Protein AF-A0A1W9L3E5-F1 (afdb_monomer_lite)

Radius of gyration: 16.89 Å; chains: 1; bounding box: 42×42×36 Å

pLDDT: mean 93.98, std 7.65, range [57.59, 98.75]

Sequence (96 aa):
MDGLKRVLQTKKDVSLHVGAGNSTTQDKMTVSGHQVFDFVGRTIEQYYPVVENLGQQGQFNPTIDNVQPTRSVYDVLDRNLLTTLPDNTVMSSSYG

Secondary structure (DSSP, 8-state):
--TTS----EEEEEEEE--TTS--EEEEEEEE--EEE-TTS-EEEEPPPEEE-TT-TTS------SSPPEEEEE-TTS-EEEEE-TT--EEE----

Foldseek 3Di:
DDPVPDDQWDKDWDFDQDDPPDRHTDTWIKIADHFDADPVGHTFWGADIDIGHPPCRPPDDPDGDPQGTWGFDADPVGHTAWTQHSVRDIDGDDDD

Structure (mmCIF, N/CA/C/O backbone):
data_AF-A0A1W9L3E5-F1
#
_entry.id   AF-A0A1W9L3E5-F1
#
loop_
_atom_site.group_PDB
_atom_site.id
_atom_site.type_symbol
_atom_site.label_atom_id
_atom_site.label_alt_id
_atom_site.label_comp_id
_atom_site.label_asym_id
_atom_site.label_entity_id
_atom_site.label_seq_id
_atom_site.pdbx_PDB_ins_code
_atom_site.Cartn_x
_atom_site.Cartn_y
_atom_site.Cartn_z
_atom_site.occupancy
_atom_site.B_iso_or_equiv
_atom_site.auth_seq_id
_atom_site.auth_comp_id
_atom_site.auth_asym_id
_atom_site.auth_atom_id
_atom_site.pdbx_PDB_model_num
ATOM 1 N N . MET A 1 1 ? -8.584 -10.965 4.294 1.00 84.62 1 MET A N 1
ATOM 2 C CA . MET A 1 1 ? -7.522 -11.491 3.410 1.00 84.62 1 MET A CA 1
ATOM 3 C C . MET A 1 1 ? -8.134 -11.800 2.054 1.00 84.62 1 MET A C 1
ATOM 5 O O . MET A 1 1 ? -9.343 -12.004 2.012 1.00 84.62 1 MET A O 1
ATOM 9 N N . ASP A 1 2 ? -7.347 -11.826 0.982 1.00 85.44 2 ASP A N 1
ATOM 10 C CA . ASP A 1 2 ? -7.801 -12.285 -0.339 1.00 85.44 2 ASP A CA 1
ATOM 11 C C . ASP A 1 2 ? -7.614 -13.805 -0.533 1.00 85.44 2 ASP A C 1
ATOM 13 O O . ASP A 1 2 ? -7.186 -14.512 0.385 1.00 85.44 2 ASP A O 1
ATOM 17 N N . GLY A 1 3 ? -7.917 -14.312 -1.735 1.00 88.50 3 GLY A N 1
ATOM 18 C CA . GLY A 1 3 ? -7.769 -15.731 -2.089 1.00 88.50 3 GLY A CA 1
ATOM 19 C C . GLY A 1 3 ? -6.325 -16.255 -2.088 1.00 88.50 3 GLY A C 1
ATOM 20 O O . GLY A 1 3 ? -6.121 -17.464 -2.035 1.00 88.50 3 GLY A O 1
ATOM 21 N N . LEU A 1 4 ? -5.328 -15.363 -2.083 1.00 89.94 4 LEU A N 1
ATOM 22 C CA . LEU A 1 4 ? -3.901 -15.682 -1.972 1.00 89.94 4 LEU A CA 1
ATOM 23 C C . LEU A 1 4 ? -3.368 -15.466 -0.545 1.00 89.94 4 LEU A C 1
ATOM 25 O O . LEU A 1 4 ? -2.160 -15.496 -0.322 1.00 89.94 4 LEU A O 1
ATOM 29 N N . LYS A 1 5 ? -4.262 -15.265 0.436 1.00 91.06 5 LYS A N 1
ATOM 30 C CA . LYS A 1 5 ? -3.949 -14.974 1.846 1.00 91.06 5 LYS A CA 1
ATOM 31 C C . LYS A 1 5 ? -3.180 -1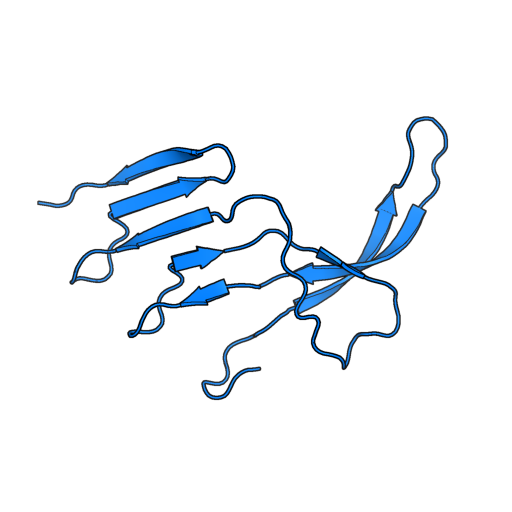3.667 2.065 1.00 91.06 5 LYS A C 1
ATOM 33 O O . LYS A 1 5 ? -2.547 -13.496 3.105 1.00 91.06 5 LYS A O 1
ATOM 38 N N . ARG A 1 6 ? -3.269 -12.713 1.141 1.00 91.44 6 ARG A N 1
ATOM 39 C CA . ARG A 1 6 ? -2.713 -11.368 1.324 1.00 91.44 6 ARG A CA 1
ATOM 40 C C . ARG A 1 6 ? -3.651 -10.522 2.181 1.00 91.44 6 ARG A C 1
ATOM 42 O O . ARG A 1 6 ? -4.877 -10.683 2.140 1.00 91.44 6 ARG A O 1
ATOM 49 N N . VAL A 1 7 ? -3.078 -9.609 2.961 1.00 92.12 7 VAL A N 1
ATOM 50 C CA . VAL A 1 7 ? -3.847 -8.604 3.709 1.00 92.12 7 VAL A CA 1
ATOM 51 C C . VAL A 1 7 ? -4.496 -7.649 2.712 1.00 92.12 7 VAL A C 1
ATOM 53 O O . VAL A 1 7 ? -3.800 -7.022 1.926 1.00 92.12 7 VAL A O 1
ATOM 56 N N . LEU A 1 8 ? -5.829 -7.561 2.745 1.00 92.50 8 LEU A N 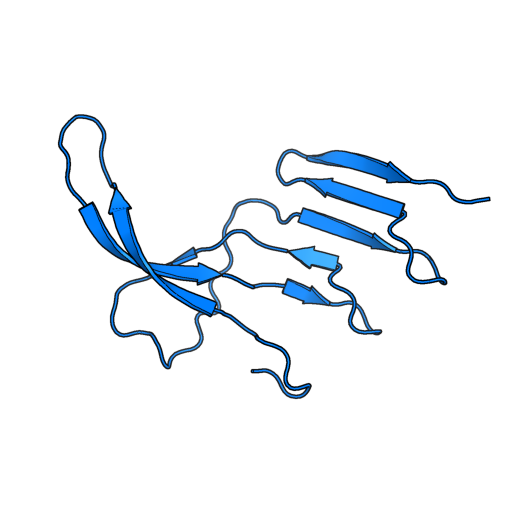1
ATOM 57 C CA . LEU A 1 8 ? -6.597 -6.647 1.887 1.00 92.50 8 LEU A CA 1
ATOM 58 C C . LEU A 1 8 ? -6.637 -5.226 2.453 1.00 92.50 8 LEU A C 1
ATOM 60 O O . LEU A 1 8 ? -6.549 -4.255 1.717 1.00 92.50 8 LEU A O 1
ATOM 64 N N . GLN A 1 9 ? -6.818 -5.122 3.767 1.00 96.62 9 GLN A N 1
ATOM 65 C CA . GLN A 1 9 ? -6.904 -3.859 4.485 1.00 96.62 9 GLN A CA 1
ATOM 66 C C . GLN A 1 9 ? -6.555 -4.091 5.955 1.00 96.62 9 GLN A C 1
ATOM 68 O O . GLN A 1 9 ? -6.863 -5.146 6.518 1.00 96.62 9 GLN A O 1
ATOM 73 N N . THR A 1 10 ? -5.962 -3.079 6.572 1.00 97.00 10 THR A N 1
ATOM 74 C CA . THR A 1 10 ? -5.754 -2.977 8.015 1.00 97.00 10 THR A CA 1
ATOM 75 C C . THR A 1 10 ? -6.579 -1.809 8.523 1.00 97.00 10 THR A C 1
ATOM 77 O O . THR A 1 10 ? -6.445 -0.692 8.016 1.00 97.00 10 THR A O 1
ATOM 80 N N . LYS A 1 11 ? -7.416 -2.067 9.530 1.00 97.75 11 LYS A N 1
ATOM 81 C CA . LYS A 1 11 ? -8.238 -1.052 10.190 1.00 97.75 11 LYS A CA 1
ATOM 82 C C . LYS A 1 11 ? -7.687 -0.765 11.575 1.00 97.75 11 LYS A C 1
ATOM 84 O O . LYS A 1 11 ? -7.384 -1.700 12.316 1.00 97.75 11 LYS A O 1
ATOM 89 N N . LYS A 1 12 ? -7.546 0.514 11.911 1.00 97.69 12 LYS A N 1
ATOM 90 C CA . LYS A 1 12 ? -7.062 0.946 13.222 1.00 97.69 12 LYS A CA 1
ATOM 91 C C . LYS A 1 12 ? -7.894 2.104 13.743 1.00 97.69 12 LYS A C 1
ATOM 93 O O . LYS A 1 12 ? -8.065 3.089 13.026 1.00 97.69 12 LYS A O 1
ATOM 98 N N . ASP A 1 13 ? -8.356 1.987 14.982 1.00 97.50 13 ASP A N 1
ATOM 99 C CA . ASP A 1 13 ? -9.021 3.072 15.702 1.00 97.50 13 ASP A CA 1
ATOM 100 C C . ASP A 1 13 ? -8.055 4.253 15.868 1.00 97.50 13 ASP A C 1
ATOM 102 O O . ASP A 1 13 ? -6.870 4.080 16.173 1.00 97.50 13 ASP A O 1
ATOM 106 N N . VAL A 1 14 ? -8.562 5.460 15.636 1.00 95.94 14 VAL A N 1
ATOM 107 C CA . VAL A 1 14 ? -7.816 6.714 15.729 1.00 95.94 14 VAL A CA 1
ATOM 108 C C . VAL A 1 14 ? -8.681 7.795 16.365 1.00 95.94 14 VAL A C 1
ATOM 110 O O . VAL A 1 14 ? -9.884 7.864 16.115 1.00 95.94 14 VAL A O 1
ATOM 113 N N . SER A 1 15 ? -8.050 8.697 17.112 1.00 94.88 15 SER A N 1
ATOM 114 C CA . SER A 1 15 ? -8.651 9.980 17.476 1.00 94.88 15 SER A CA 1
ATOM 115 C C . SER A 1 15 ? -8.237 11.015 16.431 1.00 94.88 15 SER A C 1
ATOM 117 O O . SER A 1 15 ? -7.106 11.502 16.421 1.00 94.88 15 SER A O 1
ATOM 119 N N . LEU A 1 16 ? -9.143 11.308 15.501 1.00 92.06 16 LEU A N 1
ATOM 120 C CA . LEU A 1 16 ? -8.917 12.209 14.377 1.00 92.06 16 LEU A CA 1
ATOM 121 C C . LEU A 1 16 ? -9.177 13.658 14.790 1.00 92.06 16 LEU A C 1
ATOM 123 O O . LEU A 1 16 ? -10.279 13.996 15.211 1.00 92.06 16 LEU A O 1
ATOM 127 N N . HIS A 1 17 ? -8.192 14.534 14.626 1.00 90.25 17 HIS A N 1
ATOM 128 C CA . HIS A 1 17 ? -8.377 15.970 14.819 1.00 90.25 17 HIS A CA 1
ATOM 129 C C . HIS A 1 17 ? -9.126 16.588 13.628 1.00 90.25 17 HIS A C 1
ATOM 131 O O . HIS A 1 17 ? -8.732 16.370 12.484 1.00 90.25 17 HIS A O 1
ATOM 137 N N . VAL A 1 18 ? -10.194 17.354 13.883 1.00 83.25 18 VAL A N 1
ATOM 138 C CA . VAL A 1 18 ? -11.124 17.813 12.828 1.00 83.25 18 VAL A CA 1
ATOM 139 C C . VAL A 1 18 ? -11.308 19.335 12.720 1.00 83.25 18 VAL A C 1
ATOM 141 O O . VAL A 1 18 ? -12.195 19.774 11.991 1.00 83.25 18 VAL A O 1
ATOM 144 N N . GLY A 1 19 ? -10.502 20.177 13.382 1.00 76.81 19 GLY A N 1
ATOM 145 C CA . GLY A 1 19 ? -10.694 21.627 13.245 1.00 76.81 19 GLY A CA 1
ATOM 146 C C . GLY A 1 19 ? -9.588 22.523 13.792 1.00 76.81 19 GLY A C 1
ATOM 147 O O . GLY A 1 19 ? -9.056 22.297 14.873 1.00 76.81 19 GLY A O 1
ATOM 148 N N . ALA A 1 20 ? -9.303 23.609 13.071 1.00 69.94 20 ALA A N 1
ATOM 149 C CA . ALA A 1 20 ? -8.409 24.658 13.544 1.00 69.94 20 ALA A CA 1
ATOM 150 C C . ALA A 1 20 ? -9.082 25.499 14.645 1.00 69.94 20 ALA A C 1
ATOM 152 O O . ALA A 1 20 ? -10.207 25.967 14.486 1.00 69.94 20 ALA A O 1
ATOM 153 N N . GLY A 1 21 ? -8.372 25.718 15.754 1.00 61.00 21 GLY A N 1
ATOM 154 C CA . GLY A 1 21 ? -8.765 26.666 16.804 1.00 61.00 21 GLY A CA 1
ATOM 155 C C . GLY A 1 21 ? -9.600 26.103 17.959 1.00 61.00 21 GLY A C 1
ATOM 156 O O . GLY A 1 21 ? -9.761 26.799 18.954 1.00 61.00 21 GLY A O 1
ATOM 157 N N . ASN A 1 22 ? -10.076 24.856 17.896 1.00 57.59 22 ASN A N 1
ATOM 158 C CA . ASN A 1 22 ? -10.643 24.173 19.063 1.00 57.59 22 ASN A CA 1
ATOM 159 C C . ASN A 1 22 ? -10.405 22.664 18.964 1.00 57.59 22 ASN A C 1
ATOM 161 O O . ASN A 1 22 ? -10.841 22.035 18.001 1.00 57.59 22 ASN A O 1
ATOM 165 N N . SER A 1 23 ? -9.712 22.120 19.969 1.00 65.25 23 SER A N 1
ATOM 166 C CA . SER A 1 23 ? -9.150 20.766 20.132 1.00 65.25 23 SER A CA 1
ATOM 167 C C . SER A 1 23 ? -10.170 19.617 20.100 1.00 65.25 23 SER A C 1
ATOM 169 O O . SER A 1 23 ? -10.186 18.755 20.972 1.00 65.25 23 SER A O 1
ATOM 171 N N . THR A 1 24 ? -11.051 19.601 19.109 1.00 78.50 24 THR A N 1
ATOM 172 C CA . THR A 1 24 ? -12.061 18.564 18.936 1.00 78.50 24 THR A CA 1
ATOM 173 C C . THR A 1 24 ? -11.462 17.401 18.158 1.00 78.50 24 THR A C 1
ATOM 175 O O . THR A 1 24 ? -10.923 17.555 17.057 1.00 78.50 24 THR A O 1
ATOM 178 N N . THR A 1 25 ? -11.519 16.228 18.777 1.00 87.75 25 THR A N 1
ATOM 179 C CA . THR A 1 25 ? -11.162 14.949 18.172 1.00 87.75 25 THR A CA 1
ATOM 180 C C . THR A 1 25 ? -12.423 14.133 17.931 1.00 87.75 25 THR A C 1
ATOM 182 O O . THR A 1 25 ? -13.382 14.211 18.697 1.00 87.75 25 THR A O 1
ATOM 185 N N . GLN A 1 26 ? -12.424 13.342 16.867 1.00 91.94 26 GLN A N 1
ATOM 186 C CA . GLN A 1 26 ? -13.451 12.351 16.587 1.00 91.94 26 GLN A CA 1
ATOM 187 C C . GLN A 1 26 ? -12.832 10.965 16.633 1.00 91.94 26 GLN A C 1
ATOM 189 O O . GLN A 1 26 ? -11.832 10.721 15.959 1.00 91.94 26 GLN A O 1
ATOM 194 N N . ASP A 1 27 ? -13.457 10.048 17.362 1.00 95.25 27 ASP A N 1
ATOM 195 C CA . ASP A 1 27 ? -13.049 8.651 17.313 1.00 95.25 27 ASP A CA 1
ATOM 196 C C . ASP A 1 27 ? -13.570 8.017 16.019 1.00 95.25 27 ASP A C 1
ATOM 198 O O . ASP A 1 27 ? -14.769 8.018 15.714 1.00 95.25 27 ASP A O 1
ATOM 202 N N . LYS A 1 28 ? -12.628 7.536 15.213 1.00 96.56 28 LYS A N 1
ATOM 203 C CA . LYS A 1 28 ? -12.830 6.981 13.872 1.00 96.56 28 LYS A CA 1
ATOM 204 C C . LYS A 1 28 ? -11.952 5.749 13.697 1.00 96.56 28 LYS A C 1
ATOM 206 O O . LYS A 1 28 ? -11.167 5.407 14.573 1.00 96.56 28 LYS A O 1
ATOM 211 N N . MET A 1 29 ? -12.040 5.114 12.535 1.00 98.06 29 MET A N 1
ATOM 212 C CA . MET A 1 29 ? -11.024 4.169 12.084 1.00 98.06 29 MET A CA 1
ATOM 213 C C . MET A 1 29 ? -10.326 4.697 10.839 1.00 98.06 29 MET A C 1
ATOM 215 O O . MET A 1 29 ? -10.948 5.319 9.980 1.00 98.06 29 MET A O 1
ATOM 219 N N . THR A 1 30 ? -9.036 4.404 10.731 1.00 97.56 30 THR A N 1
ATOM 220 C CA . THR A 1 30 ? -8.287 4.504 9.475 1.00 97.56 30 THR A CA 1
ATOM 221 C C . THR A 1 30 ? -8.251 3.143 8.807 1.00 97.56 30 THR A C 1
ATOM 223 O O . THR A 1 30 ? -7.945 2.142 9.456 1.00 97.56 30 THR A O 1
ATOM 226 N N . VAL A 1 31 ? -8.551 3.108 7.514 1.00 98.25 31 VAL A N 1
ATOM 227 C CA . VAL A 1 31 ? -8.445 1.927 6.658 1.00 98.25 31 VAL A CA 1
ATOM 228 C C . VAL A 1 31 ? -7.242 2.125 5.750 1.00 98.25 31 VAL A C 1
ATOM 230 O O . VAL A 1 31 ? -7.210 3.060 4.958 1.00 98.25 31 VAL A O 1
ATOM 233 N N . SER A 1 32 ? -6.243 1.259 5.867 1.00 97.50 32 SER A N 1
ATOM 234 C CA . SER A 1 32 ? -5.006 1.322 5.081 1.00 97.50 32 SER A CA 1
ATOM 235 C C . SER A 1 32 ? -4.719 -0.003 4.383 1.00 97.50 32 SER A C 1
ATOM 237 O O . SER A 1 32 ? -5.294 -1.035 4.727 1.00 97.50 32 SER A O 1
ATOM 239 N N . GLY A 1 33 ? -3.795 0.017 3.422 1.00 95.88 33 GLY A N 1
ATOM 240 C CA . GLY A 1 33 ? -3.303 -1.191 2.757 1.00 95.88 33 GLY A CA 1
ATOM 241 C C . GLY A 1 33 ? -3.920 -1.479 1.391 1.00 95.88 33 GLY A C 1
ATOM 242 O O . GLY A 1 33 ? -3.561 -2.500 0.809 1.00 95.88 33 GLY A O 1
ATOM 243 N N . HIS A 1 34 ? -4.767 -0.588 0.859 1.00 96.75 34 HIS A N 1
ATOM 244 C CA . HIS A 1 34 ? -5.287 -0.717 -0.501 1.00 96.75 34 HIS A CA 1
ATOM 245 C C . HIS A 1 34 ? -4.136 -0.661 -1.514 1.00 96.75 34 HIS A C 1
ATOM 247 O O . HIS A 1 34 ? -3.420 0.340 -1.622 1.00 96.75 34 HIS A O 1
ATOM 253 N N . GLN A 1 35 ? -3.944 -1.770 -2.222 1.00 96.94 35 GLN A N 1
ATOM 254 C CA . GLN A 1 35 ? -2.835 -2.000 -3.137 1.00 96.94 35 GLN A CA 1
ATOM 255 C C . GLN A 1 35 ? -3.334 -2.701 -4.394 1.00 96.94 35 GLN A C 1
ATOM 257 O O . GLN A 1 35 ? -4.183 -3.591 -4.317 1.00 96.94 35 GLN A O 1
ATOM 262 N N . VAL A 1 36 ? -2.767 -2.328 -5.537 1.00 96.44 36 VAL A N 1
ATOM 263 C CA . VAL A 1 36 ? -2.966 -3.029 -6.809 1.00 96.44 36 VAL A CA 1
ATOM 264 C C . VAL A 1 36 ? -1.697 -3.799 -7.123 1.00 96.44 36 VAL A C 1
ATOM 266 O O . VAL A 1 36 ? -0.590 -3.289 -6.941 1.00 96.44 36 VAL A O 1
ATOM 269 N N . PHE A 1 37 ? -1.867 -5.034 -7.585 1.00 95.81 37 PHE A N 1
ATOM 270 C CA . PHE A 1 37 ? -0.770 -5.938 -7.896 1.00 95.81 37 PHE A CA 1
ATOM 271 C C . PHE A 1 37 ? -0.730 -6.249 -9.390 1.00 95.81 37 PHE A C 1
ATOM 273 O O . PHE A 1 37 ? -1.781 -6.354 -10.024 1.00 95.81 37 PHE A O 1
ATOM 280 N N . ASP A 1 38 ? 0.465 -6.445 -9.937 1.00 95.25 38 ASP A N 1
ATOM 281 C CA . ASP A 1 38 ? 0.618 -7.019 -11.271 1.00 95.25 38 ASP A CA 1
ATOM 282 C C . ASP A 1 38 ? 0.373 -8.542 -11.283 1.00 95.25 38 ASP A C 1
ATOM 284 O O . ASP A 1 38 ? 0.072 -9.168 -10.262 1.00 95.25 38 ASP A O 1
ATOM 288 N N . PHE A 1 39 ? 0.497 -9.154 -12.464 1.00 91.56 39 PHE A N 1
ATOM 289 C CA . PHE A 1 39 ? 0.199 -10.573 -12.677 1.00 91.56 39 PHE A CA 1
ATOM 290 C C . PHE A 1 39 ? 1.127 -11.539 -11.919 1.00 91.56 39 PHE A C 1
ATOM 292 O O . PHE A 1 39 ? 0.742 -12.688 -11.712 1.00 91.56 39 PHE A O 1
ATOM 299 N N . VAL A 1 40 ? 2.319 -11.096 -11.497 1.00 92.94 40 VAL A N 1
ATOM 300 C CA . VAL A 1 40 ? 3.243 -11.891 -10.664 1.00 92.94 40 VAL A CA 1
ATOM 301 C C . VAL A 1 40 ? 3.139 -11.554 -9.175 1.00 92.94 40 VAL A C 1
ATOM 303 O O . VAL A 1 40 ? 3.811 -12.177 -8.358 1.00 92.94 40 VAL A O 1
ATOM 306 N N . GLY A 1 41 ? 2.256 -10.625 -8.795 1.00 93.56 41 GLY A N 1
ATOM 307 C CA . GLY A 1 41 ? 1.936 -10.325 -7.402 1.00 93.56 41 GLY A CA 1
ATOM 308 C C . GLY A 1 41 ? 2.743 -9.186 -6.782 1.00 93.56 41 GLY A C 1
ATOM 309 O O . GLY A 1 41 ? 2.743 -9.065 -5.557 1.00 93.56 41 GLY A O 1
ATOM 310 N N . ARG A 1 42 ? 3.397 -8.341 -7.585 1.00 96.44 42 ARG A N 1
ATOM 311 C CA . ARG A 1 42 ? 4.137 -7.159 -7.108 1.00 96.44 42 ARG A CA 1
ATOM 312 C C . ARG A 1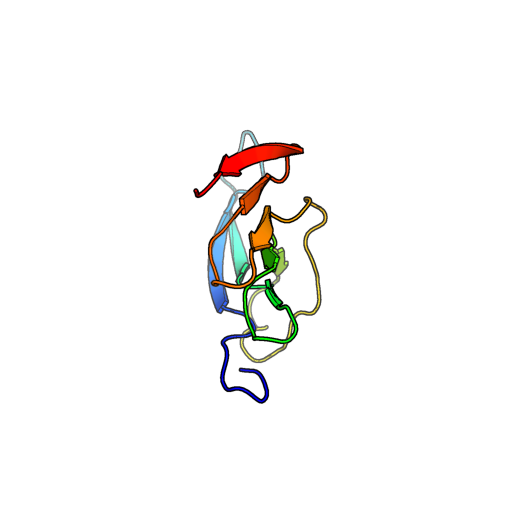 42 ? 3.219 -5.957 -6.992 1.00 96.44 42 ARG A C 1
ATOM 314 O O . ARG A 1 42 ? 2.366 -5.764 -7.854 1.00 96.44 42 ARG A O 1
ATOM 321 N N . THR A 1 43 ? 3.399 -5.136 -5.962 1.00 96.94 43 THR A N 1
ATOM 322 C CA . THR A 1 43 ? 2.601 -3.919 -5.759 1.00 96.94 43 THR A CA 1
ATOM 323 C C . THR A 1 43 ? 2.969 -2.859 -6.794 1.00 96.94 43 THR A C 1
ATOM 325 O O . THR A 1 43 ? 4.074 -2.327 -6.765 1.00 96.94 43 THR A O 1
ATOM 328 N N . ILE A 1 44 ? 2.035 -2.518 -7.678 1.00 98.25 44 ILE A N 1
ATOM 329 C CA . ILE A 1 44 ? 2.209 -1.472 -8.697 1.00 98.25 44 ILE A CA 1
ATOM 330 C C . ILE A 1 44 ? 1.541 -0.154 -8.314 1.00 98.25 44 ILE A C 1
ATOM 332 O O . ILE A 1 44 ? 1.953 0.892 -8.809 1.00 98.25 44 ILE A O 1
ATOM 336 N N . GLU A 1 45 ? 0.565 -0.181 -7.403 1.00 98.31 45 GLU A N 1
ATOM 337 C CA . GLU A 1 45 ? -0.062 1.021 -6.848 1.00 98.31 45 GLU A CA 1
ATOM 338 C C . GLU A 1 45 ? -0.314 0.850 -5.350 1.00 98.31 45 GLU A C 1
ATOM 340 O O . GLU A 1 45 ? -0.809 -0.191 -4.911 1.00 98.31 45 GLU A O 1
ATOM 345 N N . GLN A 1 46 ? -0.002 1.882 -4.568 1.00 98.12 46 GLN A N 1
ATOM 346 C CA . GLN A 1 46 ? -0.271 1.947 -3.135 1.00 98.12 46 GLN A CA 1
ATOM 347 C C . GLN A 1 46 ? -0.998 3.250 -2.800 1.00 98.12 46 GLN A C 1
ATOM 349 O O . GLN A 1 46 ? -0.495 4.343 -3.063 1.00 98.12 46 GLN A O 1
ATOM 354 N N . TYR A 1 47 ? -2.188 3.121 -2.218 1.00 98.25 47 TYR A N 1
ATOM 355 C CA . TYR A 1 47 ? -3.090 4.244 -1.976 1.00 98.25 47 TYR A CA 1
ATOM 356 C C . TYR A 1 47 ? -2.985 4.791 -0.556 1.00 98.25 47 TYR A C 1
ATOM 358 O O . TYR A 1 47 ? -2.575 4.097 0.381 1.00 98.25 47 TYR A O 1
ATOM 366 N N . TYR A 1 48 ? -3.414 6.043 -0.406 1.00 97.75 48 TYR A N 1
ATOM 367 C CA . TYR A 1 48 ? -3.559 6.683 0.893 1.00 97.75 48 TYR A CA 1
ATOM 368 C C . TYR A 1 48 ? -4.660 6.001 1.719 1.00 97.75 48 TYR A C 1
ATOM 370 O O . TYR A 1 48 ? -5.605 5.441 1.155 1.00 97.75 48 TYR A O 1
ATOM 378 N N . PRO A 1 49 ? -4.551 6.020 3.060 1.00 97.62 49 PRO A N 1
ATOM 379 C CA . PRO A 1 49 ? -5.615 5.532 3.920 1.00 97.62 49 PRO A CA 1
ATOM 380 C C . PRO A 1 49 ? -6.889 6.369 3.784 1.00 97.62 49 PRO A C 1
ATOM 382 O O . PRO A 1 49 ? -6.811 7.587 3.648 1.00 97.62 49 PRO A O 1
ATOM 385 N N . VAL A 1 50 ? -8.048 5.734 3.948 1.00 97.88 50 VAL A N 1
ATOM 386 C CA . VAL A 1 50 ? -9.337 6.426 4.115 1.00 97.88 50 VAL A CA 1
ATOM 387 C C . VAL A 1 50 ? -9.779 6.392 5.576 1.00 97.88 50 VAL A C 1
ATOM 389 O O . VAL A 1 50 ? -9.338 5.548 6.360 1.00 97.88 50 VAL A O 1
ATOM 392 N N . VAL A 1 51 ? -10.670 7.304 5.956 1.00 96.94 51 VAL A N 1
ATOM 393 C CA . VAL A 1 51 ? -11.292 7.331 7.286 1.00 96.94 51 VAL A CA 1
ATOM 394 C C . VAL A 1 51 ? -12.716 6.792 7.196 1.00 96.94 51 VAL A C 1
ATOM 396 O O . VAL A 1 51 ? -13.458 7.124 6.275 1.00 96.94 51 VAL A O 1
ATOM 399 N N . GLU A 1 52 ? -13.129 6.005 8.184 1.00 97.44 52 GLU A N 1
ATOM 400 C CA . GLU A 1 52 ? -14.511 5.548 8.339 1.00 97.44 52 GLU A CA 1
ATOM 401 C C . GLU A 1 52 ? -14.977 5.616 9.804 1.00 97.44 52 GLU A C 1
ATOM 403 O O . GLU A 1 52 ? -14.196 5.851 10.729 1.00 97.44 52 GLU A O 1
ATOM 408 N N . ASN A 1 53 ? -16.277 5.426 10.029 1.00 97.25 53 ASN A N 1
ATOM 409 C CA . ASN A 1 53 ? -16.846 5.380 11.377 1.00 97.25 53 ASN A CA 1
ATOM 410 C C . ASN A 1 53 ? -16.433 4.100 12.122 1.00 97.25 53 ASN A C 1
ATOM 412 O O . ASN A 1 53 ? -16.237 3.057 11.502 1.00 97.25 53 ASN A O 1
ATOM 416 N N . LEU A 1 54 ? -16.378 4.167 13.457 1.00 97.06 54 LEU A N 1
ATOM 417 C CA . LEU A 1 54 ? -16.222 2.989 14.318 1.00 97.06 54 LEU A CA 1
ATOM 418 C C . LEU A 1 54 ? -17.314 1.932 14.052 1.00 97.06 54 LEU A C 1
ATOM 420 O O . LEU A 1 54 ? -18.393 2.236 13.540 1.00 97.06 54 LEU A O 1
ATOM 424 N N . GLY A 1 55 ? -17.039 0.683 14.436 1.00 96.56 55 GLY A N 1
ATOM 425 C CA . GLY A 1 55 ? -17.998 -0.427 14.329 1.00 96.56 55 GLY A CA 1
ATOM 426 C C . GLY A 1 55 ? -18.011 -1.137 12.970 1.00 96.56 55 GLY A C 1
ATOM 427 O O . GLY A 1 55 ? -18.847 -2.007 12.742 1.00 96.56 55 GLY A O 1
ATOM 428 N N . GLN A 1 56 ? -17.091 -0.788 12.065 1.00 97.19 56 GLN A N 1
ATOM 429 C CA . GLN A 1 56 ? -16.960 -1.387 10.727 1.00 97.19 56 GLN A CA 1
ATOM 430 C C . GLN A 1 56 ? -15.807 -2.407 10.626 1.00 97.19 56 GLN A C 1
ATOM 432 O O . GLN A 1 56 ? -15.364 -2.729 9.523 1.00 97.19 56 GLN A O 1
ATOM 437 N N . GLN A 1 57 ? -15.286 -2.924 11.748 1.00 94.31 57 GLN A N 1
ATOM 438 C CA . GLN A 1 57 ? -14.059 -3.743 11.777 1.00 94.31 57 GLN A CA 1
ATOM 439 C C . GLN A 1 57 ? -14.158 -5.002 10.898 1.00 94.31 57 GLN A C 1
ATOM 441 O O . GLN A 1 57 ? -13.191 -5.371 10.236 1.00 94.31 57 GLN A O 1
ATOM 446 N N . GLY A 1 58 ? -15.331 -5.642 10.870 1.00 93.75 58 GLY A N 1
ATOM 447 C CA . GLY A 1 58 ? -15.582 -6.866 10.100 1.00 93.75 58 GLY A CA 1
ATOM 448 C C . GLY A 1 58 ? -16.000 -6.644 8.644 1.00 93.75 58 GLY A C 1
ATOM 449 O O . GLY A 1 58 ? -16.128 -7.619 7.909 1.00 93.75 58 GLY A O 1
ATOM 450 N N . GLN A 1 59 ? -16.225 -5.396 8.223 1.00 96.50 59 GLN A N 1
ATOM 451 C CA . GLN A 1 59 ? -16.749 -5.085 6.893 1.00 96.50 59 GLN A CA 1
ATOM 452 C C . GLN A 1 59 ? -15.645 -4.632 5.942 1.00 96.50 59 GLN A C 1
ATOM 454 O O . GLN A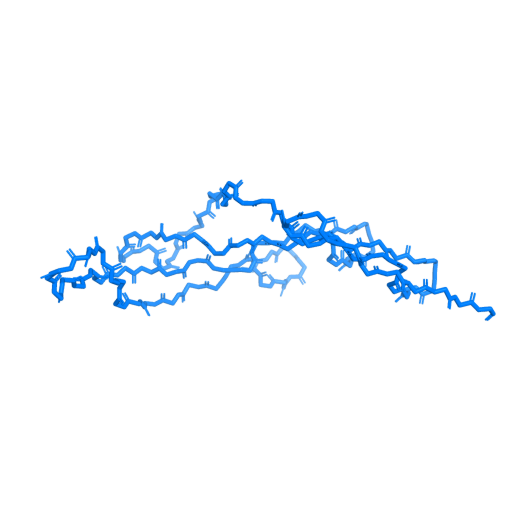 1 59 ? -14.752 -3.860 6.303 1.00 96.50 59 GLN A O 1
ATOM 459 N N . PHE A 1 60 ? -15.694 -5.102 4.699 1.00 96.25 60 PHE A N 1
ATOM 460 C CA . PHE A 1 60 ? -14.794 -4.599 3.669 1.00 96.25 60 PHE A CA 1
ATOM 461 C C . PHE A 1 60 ? -15.168 -3.165 3.287 1.00 96.25 60 PHE A C 1
ATOM 463 O O . PHE A 1 60 ? -16.340 -2.893 3.039 1.00 96.25 60 PHE A O 1
ATOM 470 N N . ASN A 1 61 ? -14.190 -2.255 3.254 1.00 97.44 61 ASN A N 1
ATOM 471 C CA . ASN A 1 61 ? -14.406 -0.896 2.772 1.00 97.44 61 ASN A CA 1
ATOM 472 C C . ASN A 1 61 ? -13.786 -0.764 1.367 1.00 97.44 61 ASN A C 1
ATOM 474 O O . ASN A 1 61 ? -12.562 -0.784 1.256 1.00 97.44 61 ASN A O 1
ATOM 478 N N . PRO A 1 62 ? -14.598 -0.654 0.297 1.00 96.06 62 PRO A N 1
ATOM 479 C CA . PRO A 1 62 ? -14.099 -0.536 -1.073 1.00 96.06 62 PRO A CA 1
ATOM 480 C C . PRO A 1 62 ? -13.709 0.900 -1.457 1.00 96.06 62 PRO A C 1
ATOM 482 O O . PRO A 1 62 ? -13.369 1.145 -2.611 1.00 96.06 62 PRO A O 1
ATOM 485 N N . THR A 1 63 ? -13.819 1.863 -0.538 1.00 97.31 63 THR A N 1
ATOM 486 C CA . THR A 1 63 ? -13.525 3.272 -0.818 1.00 97.31 63 THR A CA 1
ATOM 487 C C . THR A 1 63 ? -12.033 3.456 -1.044 1.00 97.31 63 THR A C 1
ATOM 489 O O . THR A 1 63 ? -11.212 3.009 -0.244 1.00 97.31 63 THR A O 1
ATOM 492 N N . ILE A 1 64 ? -11.699 4.158 -2.119 1.00 95.94 64 ILE A N 1
ATOM 493 C CA . ILE A 1 64 ? -10.334 4.528 -2.477 1.00 95.94 64 ILE A CA 1
ATOM 494 C C . ILE A 1 64 ? -10.185 6.030 -2.234 1.00 95.94 64 ILE A C 1
ATOM 496 O O . ILE A 1 64 ? -11.091 6.799 -2.561 1.00 95.94 64 ILE A O 1
ATOM 500 N N . ASP A 1 65 ? -9.069 6.437 -1.631 1.00 97.12 65 ASP A N 1
ATOM 501 C CA . ASP A 1 65 ? -8.765 7.854 -1.443 1.00 97.12 65 ASP A CA 1
ATOM 502 C C . ASP A 1 65 ? -8.563 8.560 -2.798 1.00 97.12 65 ASP A C 1
ATOM 504 O O . ASP A 1 65 ? -8.091 7.962 -3.764 1.00 97.12 65 ASP A O 1
ATOM 508 N N . ASN A 1 66 ? -8.928 9.839 -2.876 1.00 96.44 66 ASN A N 1
ATOM 509 C CA . ASN A 1 66 ? -8.843 10.609 -4.119 1.00 96.44 66 ASN A CA 1
ATOM 510 C C . ASN A 1 66 ? -7.432 11.154 -4.405 1.00 96.44 66 ASN A C 1
ATOM 512 O O . ASN A 1 66 ? -7.184 11.661 -5.502 1.00 96.44 66 ASN A O 1
ATOM 516 N N . VAL A 1 67 ? -6.508 11.088 -3.443 1.00 98.00 67 VAL A N 1
ATOM 517 C CA . VAL A 1 67 ? -5.089 11.379 -3.662 1.00 98.00 67 VAL A CA 1
ATOM 518 C C . VAL A 1 67 ? -4.499 10.305 -4.574 1.00 98.00 67 VAL A C 1
ATOM 520 O O . VAL A 1 67 ? -4.749 9.112 -4.406 1.00 98.00 67 VAL A O 1
ATOM 523 N N . GLN A 1 68 ? -3.699 10.731 -5.557 1.00 97.62 68 GLN A N 1
ATOM 524 C CA . GLN A 1 68 ? -3.036 9.798 -6.467 1.00 97.62 68 GLN A CA 1
ATOM 525 C C . GLN A 1 68 ? -2.191 8.775 -5.685 1.00 97.62 68 GLN A C 1
ATOM 527 O O . GLN A 1 68 ? -1.528 9.153 -4.717 1.00 97.62 68 GLN A O 1
ATOM 532 N N . PRO A 1 69 ? -2.165 7.496 -6.093 1.00 98.31 69 PRO A N 1
ATOM 533 C CA . PRO A 1 69 ? -1.344 6.502 -5.421 1.00 98.31 69 PRO A CA 1
ATOM 534 C C . PRO A 1 69 ? 0.143 6.717 -5.713 1.00 98.31 69 PRO A C 1
ATOM 536 O O . PRO A 1 69 ? 0.519 7.274 -6.749 1.00 98.31 69 PRO A O 1
ATOM 539 N N . THR A 1 70 ? 0.994 6.168 -4.848 1.00 98.69 70 THR A N 1
ATOM 540 C CA . THR A 1 70 ? 2.384 5.886 -5.216 1.00 98.69 70 THR A CA 1
ATOM 541 C C . THR A 1 70 ? 2.391 4.745 -6.228 1.00 98.69 70 THR A C 1
ATOM 543 O O . THR A 1 70 ? 1.801 3.695 -5.962 1.00 98.69 70 THR A O 1
ATOM 546 N N . ARG A 1 71 ? 3.049 4.933 -7.374 1.00 98.75 71 ARG A N 1
ATOM 547 C CA . ARG A 1 71 ? 3.119 3.934 -8.452 1.00 98.75 71 ARG A CA 1
ATOM 548 C C . ARG A 1 71 ? 4.537 3.418 -8.625 1.00 98.75 71 ARG A C 1
ATOM 550 O O . ARG A 1 71 ? 5.471 4.215 -8.591 1.00 98.75 71 ARG A O 1
ATOM 557 N N . SER A 1 72 ? 4.675 2.117 -8.859 1.00 98.56 72 SER A N 1
ATOM 558 C CA . SER A 1 72 ? 5.966 1.446 -9.046 1.00 98.56 72 SER A CA 1
ATOM 559 C C . SER A 1 72 ? 5.999 0.669 -10.359 1.00 98.56 72 SER A C 1
ATOM 561 O O . SER A 1 72 ? 5.046 -0.031 -10.703 1.00 98.56 72 SER A O 1
ATOM 563 N N . VAL A 1 73 ? 7.111 0.774 -11.086 1.00 98.19 73 VAL A N 1
ATOM 564 C CA . VAL A 1 73 ? 7.379 0.017 -12.317 1.00 98.19 73 VAL A CA 1
ATOM 565 C C . VAL A 1 73 ? 8.615 -0.835 -12.103 1.00 98.19 73 VAL A C 1
ATOM 567 O O . VAL A 1 73 ? 9.640 -0.339 -11.639 1.00 98.19 73 VAL A O 1
ATOM 570 N N . TYR A 1 74 ? 8.531 -2.101 -12.495 1.00 98.06 74 TYR A N 1
ATOM 571 C CA . TYR A 1 74 ? 9.588 -3.082 -12.292 1.00 98.06 74 TYR A CA 1
ATOM 572 C C . TYR A 1 74 ? 10.094 -3.643 -13.617 1.00 98.06 74 TYR A C 1
ATOM 574 O O . TYR A 1 74 ? 9.343 -3.739 -14.591 1.00 98.06 74 TYR A O 1
ATOM 582 N N . ASP A 1 75 ? 11.352 -4.068 -13.636 1.00 95.69 75 ASP A N 1
ATOM 583 C CA . ASP A 1 75 ? 11.905 -4.847 -14.738 1.00 95.69 75 ASP A CA 1
ATOM 584 C C . ASP A 1 75 ? 11.554 -6.347 -14.633 1.00 95.69 75 ASP A C 1
ATOM 586 O O . ASP A 1 75 ? 10.817 -6.801 -13.747 1.00 95.69 75 ASP A O 1
ATOM 590 N N . VAL A 1 76 ? 12.082 -7.128 -15.580 1.00 94.62 76 VAL A N 1
ATOM 591 C CA . VAL A 1 76 ? 11.891 -8.586 -15.659 1.00 94.62 76 VAL A CA 1
ATOM 592 C C . VAL A 1 76 ? 12.605 -9.362 -14.548 1.00 94.62 76 VAL A C 1
ATOM 594 O O . VAL A 1 76 ? 12.302 -10.533 -14.345 1.00 94.62 76 VAL A O 1
ATOM 597 N N . LEU A 1 77 ? 13.545 -8.728 -13.841 1.00 95.69 77 LEU A N 1
ATOM 598 C CA . LEU A 1 77 ? 14.301 -9.305 -12.727 1.00 95.69 77 LEU A CA 1
ATOM 599 C C . LEU A 1 77 ? 13.750 -8.870 -11.364 1.00 95.69 77 LEU A C 1
ATOM 601 O O . LEU A 1 77 ? 14.412 -9.075 -10.351 1.00 95.69 77 LEU A O 1
ATOM 605 N N . ASP A 1 78 ? 12.555 -8.278 -11.339 1.00 95.56 78 ASP A N 1
ATOM 606 C CA . ASP A 1 78 ? 11.902 -7.797 -10.122 1.00 95.56 78 ASP A CA 1
ATOM 607 C C . ASP A 1 78 ? 12.618 -6.630 -9.420 1.00 95.56 78 ASP A C 1
ATOM 609 O O . ASP A 1 78 ? 12.606 -6.480 -8.198 1.00 95.56 78 ASP A O 1
ATOM 613 N N . ARG A 1 79 ? 13.256 -5.755 -10.200 1.00 96.81 79 ARG A N 1
ATOM 614 C CA . ARG A 1 79 ? 13.897 -4.543 -9.680 1.00 96.81 79 ARG A CA 1
ATOM 615 C C . ARG A 1 79 ? 13.062 -3.320 -10.022 1.00 96.81 79 ARG A C 1
ATOM 617 O O . ARG A 1 79 ? 12.601 -3.177 -11.153 1.00 96.81 79 ARG A O 1
ATOM 624 N N . ASN A 1 80 ? 12.884 -2.427 -9.052 1.00 97.25 80 ASN A N 1
ATOM 625 C CA . ASN A 1 80 ? 12.146 -1.180 -9.239 1.00 97.25 80 ASN A CA 1
ATOM 626 C C . ASN A 1 80 ? 12.927 -0.224 -10.156 1.00 97.25 80 ASN A C 1
ATOM 628 O O . ASN A 1 80 ? 14.033 0.191 -9.822 1.00 97.25 80 ASN A O 1
ATOM 632 N N . LEU A 1 81 ? 12.343 0.137 -11.294 1.00 98.00 81 LEU A N 1
ATOM 633 C CA . LEU A 1 81 ? 12.899 1.087 -12.260 1.00 98.00 81 LEU A CA 1
ATOM 634 C C . LEU A 1 81 ? 12.408 2.513 -12.016 1.00 98.00 81 LEU A C 1
ATOM 636 O O . LEU A 1 81 ? 13.153 3.4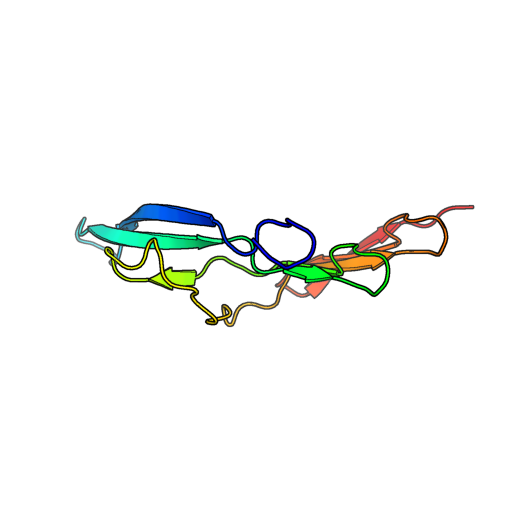70 -12.227 1.00 98.00 81 LEU A O 1
ATOM 640 N N . LEU A 1 82 ? 11.145 2.654 -11.612 1.00 98.19 82 LEU A N 1
ATOM 641 C CA . LEU A 1 82 ? 10.466 3.938 -11.511 1.00 98.19 82 LEU A CA 1
ATOM 642 C C . LEU A 1 82 ? 9.505 3.930 -10.330 1.00 98.19 8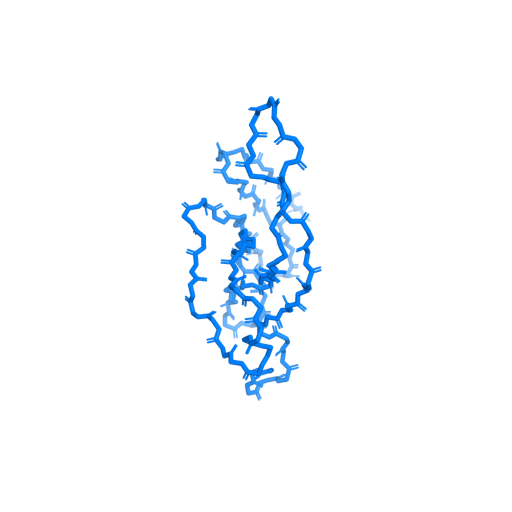2 LEU A C 1
ATOM 644 O O . LEU A 1 82 ? 8.657 3.048 -10.237 1.00 98.19 82 LEU A O 1
ATOM 648 N N . THR A 1 83 ? 9.585 4.955 -9.490 1.00 98.56 83 THR A N 1
ATOM 649 C CA . THR A 1 83 ? 8.564 5.256 -8.488 1.00 98.56 83 THR A CA 1
ATOM 650 C C . THR A 1 83 ? 8.027 6.658 -8.726 1.00 98.56 83 THR A C 1
ATOM 652 O O . THR A 1 83 ? 8.797 7.617 -8.754 1.00 98.56 83 THR A O 1
ATOM 655 N N . THR A 1 84 ? 6.712 6.781 -8.881 1.00 98.69 84 THR A N 1
ATOM 656 C CA . THR A 1 84 ? 6.004 8.060 -8.994 1.00 98.69 84 THR A CA 1
ATOM 657 C C . THR A 1 84 ? 5.214 8.298 -7.715 1.00 98.69 84 THR A C 1
ATOM 659 O O . THR A 1 84 ? 4.369 7.481 -7.354 1.00 98.69 84 THR A O 1
ATOM 662 N N . LEU A 1 85 ? 5.508 9.393 -7.020 1.00 98.50 85 LEU A N 1
ATOM 663 C CA . LEU A 1 85 ? 4.812 9.821 -5.808 1.00 98.50 85 LEU A CA 1
ATOM 664 C C . LEU A 1 85 ? 3.488 10.540 -6.148 1.00 98.50 85 LEU A C 1
ATOM 666 O O . LEU A 1 85 ? 3.292 10.949 -7.295 1.00 98.50 85 LEU A O 1
ATOM 670 N N . PRO A 1 86 ? 2.577 10.730 -5.172 1.00 98.31 86 PRO A N 1
ATOM 671 C CA . PRO A 1 86 ? 1.276 11.373 -5.395 1.00 98.31 86 PRO A CA 1
ATOM 672 C C . PRO A 1 86 ? 1.324 12.782 -6.003 1.00 98.31 86 PRO A C 1
ATOM 674 O O . PRO A 1 86 ? 0.386 13.211 -6.672 1.00 98.31 86 PRO A O 1
ATOM 677 N N . ASP A 1 87 ? 2.411 13.511 -5.758 1.00 97.88 87 ASP A N 1
ATOM 678 C CA . ASP A 1 87 ? 2.681 14.850 -6.289 1.00 97.88 87 ASP A CA 1
ATOM 679 C C . ASP A 1 87 ? 3.292 14.824 -7.705 1.00 97.88 87 ASP A C 1
ATOM 681 O O . ASP A 1 87 ? 3.595 15.872 -8.272 1.00 97.88 87 ASP A O 1
ATOM 685 N N . ASN A 1 88 ? 3.414 13.637 -8.305 1.00 97.94 88 ASN A N 1
ATOM 686 C CA . ASN A 1 88 ? 4.098 13.337 -9.564 1.00 97.94 88 ASN A CA 1
ATOM 687 C C . ASN A 1 88 ? 5.625 13.478 -9.517 1.00 97.94 88 ASN A C 1
ATOM 689 O O . ASN A 1 88 ? 6.269 13.429 -10.567 1.00 97.94 88 ASN A O 1
ATOM 693 N N . THR A 1 89 ? 6.230 13.599 -8.334 1.00 98.38 89 THR A N 1
ATOM 694 C CA . THR A 1 89 ? 7.684 13.497 -8.201 1.00 98.38 89 THR A CA 1
ATOM 695 C C . THR A 1 89 ? 8.133 12.079 -8.550 1.00 98.38 89 THR A C 1
ATOM 697 O O . THR A 1 89 ? 7.498 11.091 -8.172 1.00 98.38 89 THR A O 1
ATOM 700 N N . VAL A 1 90 ? 9.240 11.968 -9.286 1.00 98.38 90 VAL A N 1
ATOM 701 C CA . VAL A 1 90 ? 9.732 10.701 -9.832 1.00 98.38 90 VAL A CA 1
ATOM 702 C C . VAL A 1 90 ? 11.105 10.355 -9.268 1.00 98.38 90 VAL A C 1
ATOM 704 O O . VAL A 1 90 ? 12.024 11.171 -9.292 1.00 98.38 90 VAL A O 1
ATOM 707 N N . MET A 1 91 ? 11.262 9.104 -8.840 1.00 98.06 91 MET A N 1
ATOM 708 C CA . MET A 1 91 ? 12.551 8.469 -8.570 1.00 98.06 91 MET A CA 1
ATOM 709 C C . MET A 1 91 ? 12.796 7.395 -9.629 1.00 98.06 91 MET A C 1
ATOM 711 O O . MET A 1 91 ? 11.917 6.571 -9.875 1.00 98.06 91 MET A O 1
ATOM 715 N N . SER A 1 92 ? 13.974 7.394 -10.256 1.00 97.75 92 SER A N 1
ATOM 716 C CA . SER A 1 92 ? 14.344 6.398 -11.269 1.00 97.75 92 SER A CA 1
ATOM 717 C C . SER A 1 92 ? 15.635 5.676 -10.896 1.00 97.75 92 SER A C 1
ATOM 719 O O . SER A 1 92 ? 16.519 6.251 -10.262 1.00 97.75 92 SER A O 1
ATOM 721 N N . SER A 1 93 ? 15.730 4.402 -11.262 1.00 97.38 93 SER A N 1
ATOM 722 C CA . SER A 1 93 ? 16.922 3.570 -11.096 1.00 97.38 93 SER A CA 1
ATOM 723 C C . SER A 1 93 ? 17.221 2.847 -12.402 1.00 97.38 93 SER A C 1
ATOM 725 O O . SER A 1 93 ? 16.321 2.320 -13.052 1.00 97.38 93 SER A O 1
ATOM 727 N N . SER A 1 94 ? 18.495 2.842 -12.788 1.00 95.44 94 SER A N 1
ATOM 728 C CA . SER A 1 94 ? 18.989 2.123 -13.960 1.00 95.44 94 SER A CA 1
ATOM 729 C C . SER A 1 94 ? 19.999 1.079 -13.515 1.00 95.44 94 SER A C 1
ATOM 731 O O . SER A 1 94 ? 20.827 1.340 -12.641 1.00 95.44 94 SER A O 1
ATOM 733 N N . TYR A 1 95 ? 19.921 -0.098 -14.124 1.00 93.00 95 TYR A N 1
ATOM 734 C CA . TYR A 1 95 ? 20.771 -1.236 -13.819 1.00 93.00 95 TYR A CA 1
ATOM 735 C C . TYR A 1 95 ? 21.429 -1.719 -15.115 1.00 93.00 95 TYR A C 1
ATOM 737 O O . TYR A 1 95 ? 20.730 -1.913 -16.111 1.00 93.00 95 TYR A O 1
ATOM 745 N N . GLY A 1 96 ? 22.755 -1.876 -15.096 1.00 86.88 96 GLY A N 1
ATOM 746 C CA . GLY A 1 96 ? 23.562 -2.416 -16.198 1.00 86.88 96 GLY A CA 1
ATOM 747 C C . GLY A 1 96 ? 23.903 -3.887 -16.028 1.00 86.88 96 GLY A C 1
ATOM 748 O O . GLY A 1 96 ? 23.702 -4.414 -14.908 1.00 86.88 96 GLY A O 1
#